Protein AF-A0A7S4MIX1-F1 (afdb_monomer_lite)

Foldseek 3Di:
DDPQQQQADPVGPSLLSFAKDWAAAQAFDKDKDKDADPDDPFAF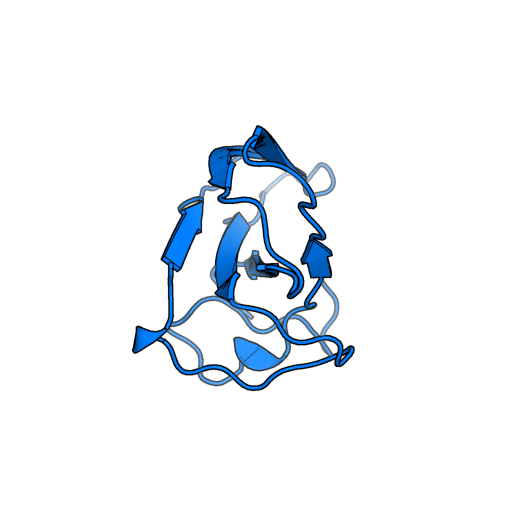FKKKFKAFAAPDRGDDDDPVRTPDMFGGDRDRMTMDIDGDHRDPTTMMMGMHTNGD

Sequence (100 aa):
WVPANAGGCFNYPTWRNNPQYLLFVEKTSQVEIFLQQPDSDIPLHIGFYIFYGNKQHKRVVAKEELIDKCPLDENTAVSKVVKFAGSSEPYMIVPCTFDP

pLDDT: mean 95.82, std 3.63, range [74.38, 98.69]

Organism: NCBI:txid1487602

InterPro domains:
  IPR022682 Peptidase C2, calpain, large subunit, domain III [PF01067] (4-100)
  IP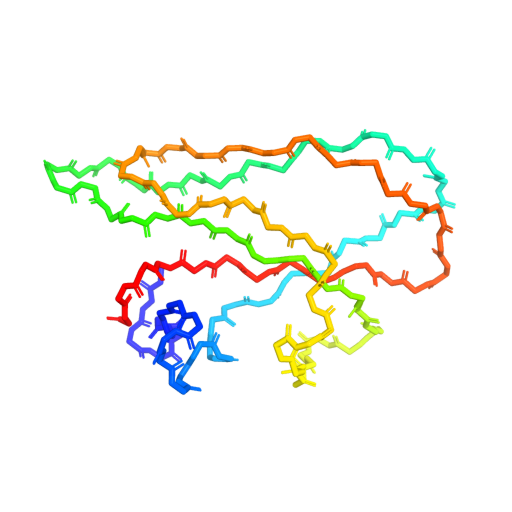R036213 Calpain large subunit, domain III superfamily [SSF49758] (1-100)

Structure (mmCIF, N/CA/C/O backbone):
data_AF-A0A7S4MIX1-F1
#
_entry.id   AF-A0A7S4MIX1-F1
#
loop_
_atom_site.group_PDB
_atom_site.id
_atom_site.type_symbol
_atom_site.label_atom_id
_atom_site.label_alt_id
_atom_site.label_comp_id
_atom_site.label_asym_id
_atom_site.label_entity_id
_atom_site.label_seq_id
_atom_site.pdbx_PDB_ins_code
_atom_site.Cartn_x
_atom_site.Cartn_y
_atom_site.Cartn_z
_atom_site.occupancy
_atom_site.B_iso_or_equiv
_atom_site.auth_seq_id
_atom_site.auth_comp_id
_atom_site.auth_asym_id
_atom_site.auth_atom_id
_atom_site.pdbx_PDB_model_num
ATOM 1 N N . TRP A 1 1 ? 10.973 -3.088 -3.211 1.00 95.88 1 TRP A N 1
ATOM 2 C CA . TRP A 1 1 ? 10.388 -4.352 -3.697 1.00 95.88 1 TRP A CA 1
ATOM 3 C C . TRP A 1 1 ? 11.490 -5.228 -4.274 1.00 95.88 1 TRP A C 1
ATOM 5 O O . TRP A 1 1 ? 12.485 -4.693 -4.742 1.00 95.88 1 TRP A O 1
ATOM 15 N N . VAL A 1 2 ? 11.354 -6.548 -4.183 1.00 94.88 2 VAL A N 1
ATOM 16 C CA . VAL A 1 2 ? 12.259 -7.560 -4.764 1.00 94.88 2 VAL A CA 1
ATOM 17 C C . VAL A 1 2 ? 11.407 -8.606 -5.494 1.00 94.88 2 VAL A C 1
ATOM 19 O O . VAL A 1 2 ? 10.218 -8.683 -5.189 1.00 94.88 2 VAL A O 1
ATOM 22 N N . PRO A 1 3 ? 11.956 -9.469 -6.372 1.00 94.62 3 PRO A N 1
ATOM 23 C CA . PRO A 1 3 ? 11.140 -10.380 -7.189 1.00 94.62 3 PRO A CA 1
ATOM 24 C C . PRO A 1 3 ? 10.116 -11.231 -6.414 1.00 94.62 3 PRO A C 1
ATOM 26 O O . PRO A 1 3 ? 9.057 -11.558 -6.932 1.00 94.62 3 PRO A O 1
ATOM 29 N N . ALA A 1 4 ? 10.394 -11.563 -5.149 1.00 95.81 4 ALA A N 1
ATOM 30 C CA . ALA A 1 4 ? 9.481 -12.335 -4.303 1.00 95.81 4 ALA A CA 1
ATOM 31 C C . ALA A 1 4 ? 8.254 -11.552 -3.783 1.00 95.81 4 ALA A C 1
ATOM 33 O O . ALA A 1 4 ? 7.277 -12.170 -3.362 1.00 95.81 4 ALA A O 1
ATOM 34 N N . ASN A 1 5 ? 8.301 -10.215 -3.754 1.00 96.62 5 ASN A N 1
ATOM 35 C CA . ASN A 1 5 ? 7.242 -9.363 -3.196 1.00 96.62 5 ASN A CA 1
ATOM 36 C C . ASN A 1 5 ? 6.882 -8.149 -4.065 1.00 96.62 5 ASN A C 1
ATOM 38 O O . ASN A 1 5 ? 6.159 -7.267 -3.610 1.00 96.62 5 ASN A O 1
ATOM 42 N N . ALA A 1 6 ? 7.378 -8.089 -5.294 1.00 97.69 6 ALA A N 1
ATOM 43 C CA . ALA A 1 6 ? 7.041 -7.062 -6.262 1.00 97.69 6 ALA A CA 1
ATOM 44 C C . ALA A 1 6 ? 5.781 -7.524 -7.018 1.00 97.69 6 ALA A C 1
ATOM 46 O O . ALA A 1 6 ? 5.814 -8.351 -7.923 1.00 97.69 6 ALA A O 1
ATOM 47 N N . GLY A 1 7 ? 4.619 -7.161 -6.465 1.00 97.81 7 GLY A N 1
ATOM 48 C CA . GLY A 1 7 ? 3.330 -7.722 -6.882 1.00 97.81 7 GLY A CA 1
ATOM 49 C C . GLY A 1 7 ? 2.611 -6.909 -7.954 1.00 97.81 7 GLY A C 1
ATOM 50 O O . GLY A 1 7 ? 1.669 -7.423 -8.560 1.00 97.81 7 GLY A O 1
ATOM 51 N N . GLY A 1 8 ? 3.020 -5.655 -8.148 1.00 98.06 8 GLY A N 1
ATOM 52 C CA . GLY A 1 8 ? 2.339 -4.684 -8.998 1.00 98.06 8 GLY A CA 1
ATOM 53 C C . GLY A 1 8 ? 1.006 -4.206 -8.418 1.00 98.06 8 GLY A C 1
ATOM 54 O O . GLY A 1 8 ? 0.614 -4.558 -7.298 1.00 98.06 8 GLY A O 1
ATOM 55 N N . CYS A 1 9 ? 0.303 -3.387 -9.191 1.00 97.75 9 CYS A N 1
ATOM 56 C CA . CYS A 1 9 ? -0.993 -2.831 -8.824 1.00 97.75 9 CYS A CA 1
ATOM 57 C C . CYS A 1 9 ? -2.138 -3.836 -9.045 1.00 97.75 9 CYS A C 1
ATOM 59 O O . CYS A 1 9 ? -1.946 -4.948 -9.534 1.00 97.75 9 CYS A O 1
ATOM 61 N N . PHE A 1 10 ? -3.375 -3.433 -8.747 1.00 96.75 10 PHE A N 1
ATOM 62 C CA . PHE A 1 10 ? -4.576 -4.263 -8.927 1.00 96.75 10 PHE A CA 1
ATOM 63 C C . PHE A 1 10 ? -4.755 -4.887 -10.320 1.00 96.75 10 PHE A C 1
ATOM 65 O O . PHE A 1 10 ? -5.495 -5.866 -10.433 1.00 96.75 10 PHE A O 1
ATOM 72 N N . ASN A 1 11 ? -4.121 -4.364 -11.368 1.00 97.25 11 ASN A N 1
ATOM 73 C CA . ASN A 1 11 ? -4.183 -4.954 -12.707 1.00 97.25 11 ASN A CA 1
ATOM 74 C C . ASN A 1 11 ? -3.515 -6.337 -12.775 1.00 97.25 11 ASN A C 1
ATOM 76 O O . ASN A 1 11 ? -3.851 -7.138 -13.644 1.00 97.25 11 ASN A O 1
ATOM 80 N N . TYR A 1 12 ? -2.639 -6.648 -11.819 1.00 97.44 12 TYR A N 1
ATOM 81 C CA . TYR A 1 12 ? -1.866 -7.879 -11.778 1.00 97.44 12 TYR A CA 1
ATOM 82 C C . TYR A 1 12 ? -2.368 -8.801 -10.665 1.00 97.44 12 TYR A C 1
ATOM 84 O O . TYR A 1 12 ? -2.420 -8.374 -9.515 1.00 97.44 12 TYR A O 1
ATOM 92 N N . PRO A 1 13 ? -2.698 -10.081 -10.926 1.00 95.25 13 PRO A N 1
ATOM 93 C CA . PRO A 1 13 ? -3.137 -11.026 -9.889 1.00 95.25 13 PRO A CA 1
ATOM 94 C C . PRO A 1 13 ? -2.161 -11.168 -8.707 1.00 95.25 13 PRO A C 1
ATOM 96 O O . PRO A 1 13 ? -2.576 -11.487 -7.590 1.00 95.25 13 PRO A O 1
ATOM 99 N N . THR A 1 14 ? -0.880 -10.887 -8.950 1.00 96.94 14 THR A N 1
ATOM 100 C CA . THR A 1 14 ? 0.233 -10.911 -7.996 1.00 96.94 14 THR A CA 1
ATOM 101 C C . THR A 1 14 ? 0.224 -9.771 -6.985 1.00 96.94 14 THR A C 1
ATOM 103 O O . THR A 1 14 ? 1.025 -9.813 -6.058 1.00 96.94 14 THR A O 1
ATOM 106 N N . TRP A 1 15 ? -0.677 -8.786 -7.080 1.00 97.25 15 TRP A N 1
ATOM 107 C CA . TRP A 1 15 ? -0.673 -7.603 -6.204 1.00 97.25 15 TRP A CA 1
ATOM 108 C C . TRP A 1 15 ? -0.724 -7.931 -4.703 1.00 97.25 15 TRP A C 1
ATOM 110 O O . TRP A 1 15 ? -0.263 -7.154 -3.870 1.00 97.25 15 TRP A O 1
ATOM 120 N N . ARG A 1 16 ? -1.237 -9.113 -4.342 1.00 95.38 16 ARG A N 1
ATOM 121 C CA . ARG A 1 16 ? -1.289 -9.629 -2.961 1.00 95.38 16 ARG A CA 1
ATOM 122 C C . ARG A 1 16 ? 0.055 -10.147 -2.433 1.00 95.38 16 ARG A C 1
ATOM 124 O O . ARG A 1 16 ? 0.159 -10.494 -1.256 1.00 95.38 16 ARG A O 1
ATOM 131 N N . ASN A 1 17 ? 1.068 -10.210 -3.291 1.00 96.38 17 ASN A N 1
ATOM 132 C CA . ASN A 1 17 ? 2.445 -10.521 -2.919 1.00 96.38 17 ASN A CA 1
ATOM 133 C C . ASN A 1 17 ? 3.188 -9.290 -2.402 1.00 96.38 17 ASN A C 1
ATOM 135 O O . ASN A 1 17 ? 4.215 -9.460 -1.746 1.00 96.38 17 ASN A O 1
ATOM 139 N N . ASN A 1 18 ? 2.663 -8.082 -2.649 1.00 97.88 18 ASN A N 1
ATOM 140 C CA . ASN A 1 18 ? 3.219 -6.869 -2.067 1.00 97.88 18 ASN A CA 1
ATOM 141 C C . ASN A 1 18 ? 3.261 -6.961 -0.532 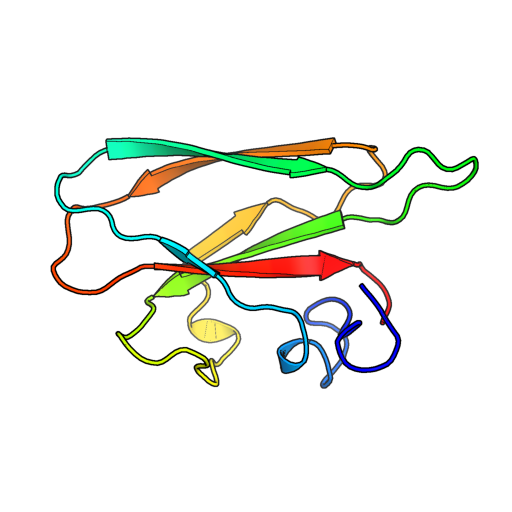1.00 97.88 18 ASN A C 1
ATOM 143 O O . ASN A 1 18 ? 2.410 -7.627 0.075 1.00 97.88 18 ASN A O 1
ATOM 147 N N . PRO A 1 19 ? 4.235 -6.292 0.109 1.00 97.12 19 PRO A N 1
ATOM 148 C CA . PRO A 1 19 ? 4.285 -6.185 1.560 1.00 97.12 19 PRO A CA 1
ATOM 149 C C . PRO A 1 19 ? 2.975 -5.648 2.147 1.00 97.12 19 PRO A C 1
ATOM 151 O O . PRO A 1 19 ? 2.272 -4.859 1.518 1.00 97.12 19 PRO A O 1
ATOM 154 N N . GLN A 1 20 ? 2.667 -6.057 3.374 1.00 97.06 20 GLN A N 1
ATOM 155 C CA . GLN A 1 20 ? 1.514 -5.572 4.126 1.00 97.06 20 GLN A CA 1
ATOM 156 C C . GLN A 1 20 ? 1.998 -5.023 5.464 1.00 97.06 20 GLN A C 1
ATOM 158 O O . GLN A 1 20 ? 2.783 -5.675 6.153 1.00 97.06 20 GLN A O 1
ATOM 163 N N . TYR A 1 21 ? 1.524 -3.836 5.826 1.00 96.88 21 TYR A N 1
ATOM 164 C CA . TYR A 1 21 ? 1.848 -3.171 7.084 1.00 96.88 21 TYR A CA 1
ATOM 165 C C . TYR A 1 21 ? 0.571 -2.944 7.884 1.00 96.88 21 TYR A C 1
ATOM 167 O O . TYR A 1 21 ? -0.430 -2.489 7.334 1.00 96.88 21 TYR A O 1
ATOM 175 N N . LEU A 1 22 ? 0.605 -3.247 9.181 1.00 96.94 22 LEU A N 1
ATOM 176 C CA . LEU A 1 22 ? -0.517 -2.996 10.081 1.00 96.94 22 LEU A CA 1
ATOM 177 C C . LEU A 1 22 ? -0.360 -1.629 10.750 1.00 96.94 22 LEU A C 1
ATOM 179 O O . LEU A 1 22 ? 0.676 -1.344 11.347 1.00 96.94 22 LEU A O 1
ATOM 183 N N . LEU A 1 23 ? -1.407 -0.810 10.679 1.00 96.44 23 LEU A N 1
ATOM 184 C CA . LEU A 1 23 ? -1.498 0.485 11.343 1.00 96.44 23 LEU A CA 1
ATOM 185 C C . LEU A 1 23 ? -2.540 0.408 12.463 1.00 96.44 23 LEU A C 1
ATOM 187 O O . LEU A 1 23 ? -3.739 0.293 12.203 1.00 96.44 23 LEU A O 1
ATOM 191 N N . PHE A 1 24 ? -2.083 0.488 13.710 1.00 96.81 24 PHE A N 1
ATOM 192 C CA . PHE A 1 24 ? -2.948 0.514 14.888 1.00 96.81 24 PHE A CA 1
ATOM 193 C C . PHE A 1 24 ? -3.328 1.956 15.221 1.00 96.81 24 PHE A C 1
ATOM 195 O O . PHE A 1 24 ? -2.461 2.804 15.423 1.00 96.81 24 PHE A O 1
ATOM 202 N N . VAL A 1 25 ? -4.631 2.230 15.280 1.00 96.81 25 VAL A N 1
ATOM 203 C CA . VAL A 1 25 ? -5.176 3.558 15.577 1.00 96.81 25 VAL A CA 1
ATOM 204 C C . VAL A 1 25 ? -6.142 3.420 16.746 1.00 96.81 25 VAL A C 1
ATOM 206 O O . VAL A 1 25 ? -7.298 3.054 16.564 1.00 96.81 25 VAL A O 1
ATOM 209 N N . GLU A 1 26 ? -5.674 3.701 17.961 1.00 95.94 26 GLU A N 1
ATOM 210 C CA . GLU A 1 26 ? -6.494 3.552 19.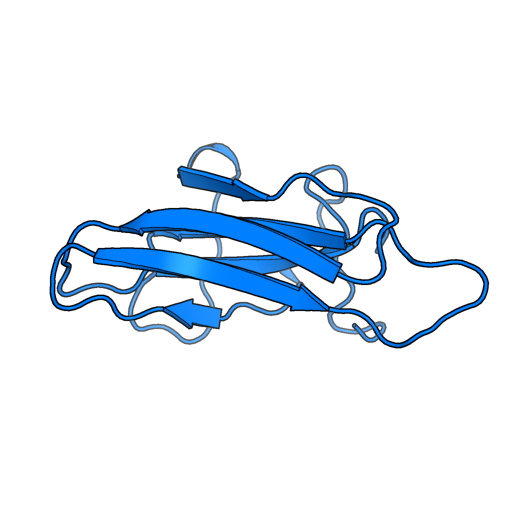175 1.00 95.94 26 GLU A CA 1
ATOM 211 C C . GLU A 1 26 ? -7.575 4.634 19.294 1.00 95.94 26 GLU A C 1
ATOM 213 O O . GLU A 1 26 ? -8.658 4.402 19.829 1.00 95.94 26 GLU A O 1
ATOM 218 N N . LYS A 1 27 ? -7.290 5.835 18.783 1.00 97.69 27 LYS A N 1
ATOM 219 C CA . LYS A 1 27 ? -8.189 6.992 18.819 1.00 97.69 27 LYS A CA 1
ATOM 220 C C . LYS A 1 27 ? -8.324 7.578 17.427 1.00 97.69 27 LYS A C 1
ATOM 222 O O . LYS A 1 27 ? -7.332 7.690 16.711 1.00 97.69 27 LYS A O 1
ATOM 227 N N . THR A 1 28 ? -9.538 7.993 17.069 1.00 98.38 28 THR A N 1
ATOM 228 C CA . THR A 1 28 ? -9.814 8.638 15.780 1.00 98.38 28 THR A CA 1
ATOM 229 C C . THR A 1 28 ? -8.849 9.793 15.539 1.00 98.38 28 THR A C 1
ATOM 231 O O . THR A 1 28 ? -8.816 10.734 16.329 1.00 98.38 28 THR A O 1
ATOM 234 N N . SER A 1 29 ? -8.078 9.711 14.457 1.00 97.75 29 SER A N 1
ATOM 235 C CA . SER A 1 29 ? -6.955 10.613 14.187 1.00 97.75 29 SER A CA 1
ATOM 236 C C . SER A 1 29 ? -6.806 10.873 12.688 1.00 97.75 29 SER A C 1
ATOM 238 O O . SER A 1 29 ? -7.175 10.037 11.862 1.00 97.75 29 SER A O 1
ATOM 240 N N . GLN A 1 30 ? -6.258 12.036 12.333 1.00 98.12 30 GLN A N 1
ATOM 241 C CA . GLN A 1 30 ? -5.722 12.274 10.992 1.00 98.12 30 GLN A CA 1
ATOM 242 C C . GLN A 1 30 ? -4.273 11.799 10.958 1.00 98.12 30 GLN A C 1
ATOM 244 O O . GLN A 1 30 ? -3.478 12.190 11.809 1.00 98.12 30 GLN A O 1
ATOM 249 N N . VAL A 1 31 ? -3.952 10.945 9.992 1.00 97.75 31 VAL A N 1
ATOM 250 C CA . VAL A 1 31 ? -2.614 10.383 9.806 1.00 97.75 31 VAL A CA 1
ATOM 251 C C . VAL A 1 31 ? -2.190 10.649 8.373 1.00 97.75 31 VAL A C 1
ATOM 253 O O . VAL A 1 31 ? -2.947 10.367 7.443 1.00 97.75 31 VAL A O 1
ATOM 256 N N . GLU A 1 32 ? -0.988 11.183 8.197 1.00 98.12 32 GLU A N 1
ATOM 257 C CA . GLU A 1 32 ? -0.346 11.249 6.891 1.00 98.12 32 GLU A CA 1
ATOM 258 C C . GLU A 1 32 ? 0.554 10.032 6.702 1.00 98.12 32 GLU A C 1
ATOM 260 O O . GLU A 1 32 ? 1.408 9.737 7.539 1.00 98.12 32 GLU A O 1
ATOM 265 N N . ILE A 1 33 ? 0.335 9.305 5.610 1.00 98.31 33 ILE A N 1
ATOM 266 C CA . ILE A 1 33 ? 1.157 8.160 5.228 1.00 98.31 33 ILE A CA 1
ATOM 267 C C . ILE A 1 33 ? 2.047 8.599 4.076 1.00 98.31 33 ILE A C 1
ATOM 269 O O . ILE A 1 33 ? 1.531 9.030 3.046 1.00 98.31 33 ILE A O 1
ATOM 273 N N . PHE A 1 34 ? 3.358 8.448 4.250 1.00 97.75 34 PHE A N 1
ATOM 274 C CA . PHE A 1 34 ? 4.371 8.703 3.231 1.00 97.75 34 PHE A CA 1
ATOM 275 C C . PHE A 1 34 ? 4.942 7.384 2.711 1.00 97.75 34 PHE A C 1
ATOM 277 O O . PHE A 1 34 ? 5.300 6.502 3.495 1.00 97.75 34 PHE A O 1
ATOM 284 N N . LEU A 1 35 ? 5.059 7.268 1.391 1.00 98.38 35 LEU A N 1
ATOM 285 C CA . LEU A 1 35 ? 5.796 6.208 0.715 1.00 98.38 35 LEU A CA 1
ATOM 286 C C . LEU A 1 35 ? 6.877 6.857 -0.142 1.00 98.38 35 LEU A C 1
ATOM 288 O O . LEU A 1 35 ? 6.574 7.700 -0.981 1.00 98.38 35 LEU A O 1
ATOM 292 N N . GLN A 1 36 ? 8.122 6.446 0.067 1.00 97.81 36 GLN A N 1
ATOM 293 C CA . GLN A 1 36 ? 9.277 6.951 -0.662 1.00 97.81 36 GLN A CA 1
ATOM 294 C C . GLN A 1 36 ? 10.045 5.784 -1.281 1.00 97.81 36 GLN A C 1
ATOM 296 O O . GLN A 1 36 ? 10.235 4.745 -0.643 1.00 97.81 36 GLN A O 1
ATOM 301 N N . GLN A 1 37 ? 10.480 5.966 -2.523 1.00 96.88 37 GLN A N 1
ATOM 302 C CA . GLN A 1 37 ? 11.401 5.072 -3.217 1.00 96.88 37 GLN A CA 1
ATOM 303 C C . GLN A 1 37 ? 12.821 5.663 -3.219 1.00 96.88 37 GLN A C 1
ATOM 305 O O . GLN A 1 37 ? 12.973 6.874 -3.055 1.00 96.88 37 GLN A O 1
ATOM 310 N N . PRO A 1 38 ? 13.871 4.833 -3.362 1.00 96.00 38 PRO A N 1
ATOM 311 C CA . PRO A 1 38 ? 15.223 5.336 -3.586 1.00 96.00 38 PRO A CA 1
ATOM 312 C C . PRO A 1 38 ? 15.291 6.223 -4.833 1.00 96.00 38 PRO A C 1
ATOM 314 O O . PRO A 1 38 ? 14.533 6.009 -5.781 1.00 96.00 38 PRO A O 1
ATOM 317 N N . ASP A 1 39 ? 16.227 7.171 -4.846 1.00 92.81 39 ASP A N 1
ATOM 318 C CA . ASP A 1 39 ? 16.478 7.999 -6.024 1.00 92.81 39 ASP A CA 1
ATOM 319 C C . ASP A 1 39 ? 16.896 7.126 -7.221 1.00 92.81 39 ASP A C 1
ATOM 321 O O . ASP A 1 39 ? 17.704 6.201 -7.091 1.00 92.81 39 ASP A O 1
ATOM 325 N N . SER A 1 40 ? 16.319 7.417 -8.386 1.00 91.19 40 SER A N 1
ATOM 326 C CA . SER A 1 40 ? 16.527 6.703 -9.648 1.00 91.19 40 SER A CA 1
ATOM 327 C C . SER A 1 40 ? 16.334 7.674 -10.811 1.00 91.19 40 SER A C 1
ATOM 329 O O . SER A 1 40 ? 15.485 8.560 -10.727 1.00 91.19 40 SER A O 1
ATOM 331 N N . ASP A 1 41 ? 17.066 7.476 -11.911 1.00 91.88 41 ASP A N 1
ATOM 332 C CA . ASP A 1 41 ? 16.878 8.251 -13.149 1.00 91.88 41 ASP A CA 1
ATOM 333 C C . ASP A 1 41 ? 15.473 8.058 -13.737 1.00 91.88 41 ASP A C 1
ATOM 335 O O . ASP A 1 41 ? 14.927 8.947 -14.387 1.00 91.88 41 ASP A O 1
ATOM 339 N N . ILE A 1 42 ? 14.892 6.877 -13.504 1.00 92.75 42 ILE A N 1
ATOM 340 C CA . ILE A 1 42 ? 13.529 6.529 -13.897 1.00 92.75 42 ILE A CA 1
ATOM 341 C C . ILE A 1 42 ? 12.818 6.034 -12.634 1.00 92.75 42 ILE A C 1
ATOM 343 O O . ILE A 1 42 ? 13.021 4.880 -12.231 1.00 92.75 42 ILE A O 1
ATOM 347 N N . PRO A 1 43 ? 12.059 6.901 -11.949 1.00 93.69 43 PRO A N 1
ATOM 348 C CA . PRO A 1 43 ? 11.278 6.497 -10.790 1.00 93.69 43 PRO A CA 1
ATOM 349 C C . PRO A 1 43 ? 10.146 5.554 -11.206 1.00 93.69 43 PRO A C 1
ATOM 351 O O . PRO A 1 43 ? 9.586 5.647 -12.299 1.00 93.69 43 PRO A O 1
ATOM 354 N N . LEU A 1 44 ? 9.801 4.620 -10.322 1.00 96.56 44 LEU A N 1
ATOM 355 C CA . LEU A 1 44 ? 8.644 3.757 -10.525 1.00 96.56 44 LEU A CA 1
ATOM 356 C C . LEU A 1 44 ? 7.369 4.530 -10.196 1.00 96.56 44 LEU A C 1
ATOM 358 O O . LEU A 1 44 ? 7.363 5.403 -9.332 1.00 96.56 44 LEU A O 1
ATOM 362 N N . HIS A 1 45 ? 6.256 4.133 -10.804 1.00 97.94 45 HIS A N 1
ATOM 363 C CA . HIS A 1 45 ? 4.948 4.599 -10.362 1.00 97.94 45 HIS A CA 1
ATOM 364 C C . HIS A 1 45 ? 4.603 3.921 -9.032 1.00 97.94 45 HIS A C 1
ATOM 366 O O . HIS A 1 45 ? 4.298 2.725 -9.018 1.00 97.94 45 HIS A O 1
ATOM 372 N N . ILE A 1 46 ? 4.660 4.656 -7.921 1.00 98.50 46 ILE A N 1
ATOM 373 C CA . ILE A 1 46 ? 4.442 4.127 -6.568 1.00 98.50 46 ILE A CA 1
ATOM 374 C C . ILE A 1 46 ? 3.154 4.662 -5.955 1.00 98.50 46 ILE A C 1
ATOM 376 O O . ILE A 1 46 ? 2.753 5.797 -6.184 1.00 98.50 46 ILE A O 1
ATOM 380 N N . GLY A 1 47 ? 2.509 3.832 -5.144 1.00 98.56 47 GLY A N 1
ATOM 381 C CA . GLY A 1 47 ? 1.320 4.195 -4.383 1.00 98.56 47 GLY A CA 1
ATOM 382 C C . GLY A 1 47 ? 1.013 3.149 -3.323 1.00 98.56 47 GLY A C 1
ATOM 383 O O . GLY A 1 47 ? 1.774 2.200 -3.111 1.00 98.56 47 GLY A O 1
ATOM 384 N N . PHE A 1 48 ? -0.115 3.304 -2.640 1.00 98.69 48 PHE A N 1
ATOM 385 C CA . PHE A 1 48 ? -0.521 2.345 -1.618 1.00 98.69 48 PHE A CA 1
ATOM 386 C C . PHE A 1 48 ? -2.033 2.222 -1.492 1.00 98.69 48 PHE A C 1
ATOM 388 O O . PHE A 1 48 ? -2.787 3.172 -1.715 1.00 98.69 48 PHE A O 1
ATOM 395 N N . TYR A 1 49 ? -2.461 1.035 -1.081 1.00 98.50 49 TYR A N 1
ATOM 396 C CA . TYR A 1 49 ? -3.849 0.708 -0.785 1.00 98.50 49 TYR A CA 1
ATOM 397 C C . TYR A 1 49 ? -4.078 0.612 0.717 1.00 98.50 49 TYR A C 1
ATOM 399 O O . TYR A 1 49 ? -3.187 0.199 1.460 1.00 98.50 49 TYR A O 1
ATOM 407 N N . ILE A 1 50 ? -5.289 0.954 1.146 1.00 98.12 50 ILE A N 1
ATOM 408 C CA . ILE A 1 50 ? -5.719 0.919 2.538 1.00 98.12 50 ILE A CA 1
ATOM 409 C C . ILE A 1 50 ? -6.931 0.000 2.650 1.00 98.12 50 ILE A C 1
ATOM 411 O O . ILE A 1 50 ? -7.940 0.189 1.971 1.00 98.12 50 ILE A O 1
ATOM 415 N N . PHE A 1 51 ? -6.837 -0.971 3.546 1.00 97.75 51 PHE A N 1
ATOM 416 C CA . PHE A 1 51 ? -7.897 -1.921 3.865 1.00 97.75 51 PHE A CA 1
ATOM 417 C C . PHE A 1 51 ? -8.117 -1.979 5.373 1.00 97.75 51 PHE A C 1
ATOM 419 O O . PHE A 1 51 ? -7.274 -1.539 6.159 1.00 97.75 51 PHE A O 1
ATOM 426 N N . TYR A 1 52 ? -9.214 -2.606 5.793 1.00 96.00 52 TYR A N 1
ATOM 427 C CA . TYR A 1 52 ? -9.312 -3.086 7.166 1.00 96.00 52 TYR A CA 1
ATOM 428 C C . TYR A 1 52 ? -8.324 -4.239 7.347 1.00 96.00 52 TYR A C 1
ATOM 430 O O . TYR A 1 52 ? -8.212 -5.129 6.499 1.00 96.00 52 TYR A O 1
ATOM 438 N N . GLY A 1 53 ? -7.557 -4.195 8.424 1.00 92.44 53 GLY A N 1
ATOM 439 C CA . GLY A 1 53 ? -6.649 -5.261 8.799 1.00 92.44 53 GLY A CA 1
ATOM 440 C C . GLY A 1 53 ? -7.324 -6.277 9.710 1.00 92.44 53 GLY A C 1
ATOM 441 O O . GLY A 1 53 ? -8.508 -6.210 10.031 1.00 92.44 53 GLY A O 1
ATOM 442 N N . ASN A 1 54 ? -6.518 -7.233 10.135 1.00 88.25 54 ASN A N 1
ATOM 443 C CA . ASN A 1 54 ? -6.756 -8.054 11.307 1.00 88.25 54 ASN A CA 1
ATOM 444 C C . ASN A 1 54 ? -5.407 -8.177 12.032 1.00 88.25 54 ASN A C 1
ATOM 446 O O . ASN A 1 54 ? -4.369 -7.776 11.504 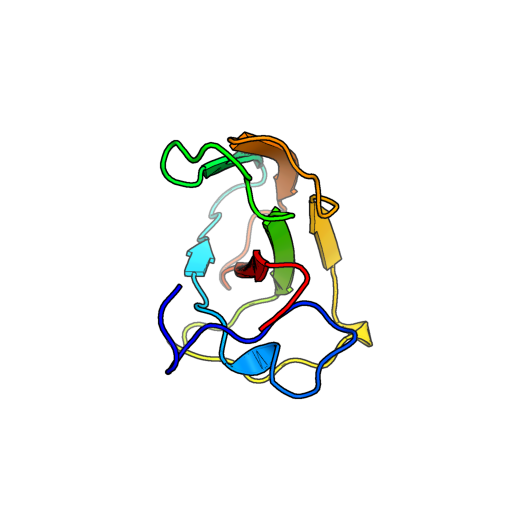1.00 88.25 54 ASN A O 1
ATOM 450 N N . LYS A 1 55 ? -5.382 -8.733 13.241 1.00 85.88 55 LYS A N 1
ATOM 451 C CA . LYS A 1 55 ? -4.125 -8.930 13.992 1.00 85.88 55 LYS A CA 1
ATOM 452 C C . LYS A 1 55 ? -3.184 -9.989 13.383 1.00 85.88 55 LYS A C 1
ATOM 454 O O . LYS A 1 55 ? -2.230 -10.396 14.038 1.00 85.88 55 LYS A O 1
ATOM 459 N N . GLN A 1 56 ? -3.438 -10.466 12.159 1.00 85.50 56 GLN A N 1
ATOM 460 C CA . GLN A 1 56 ? -2.566 -11.407 11.456 1.00 85.50 56 GLN A CA 1
ATOM 461 C C . GLN A 1 56 ? -1.520 -10.641 10.642 1.00 85.50 56 GLN A C 1
ATOM 463 O O . GLN A 1 56 ? -1.817 -9.624 10.024 1.00 85.50 56 GLN A O 1
ATOM 468 N N . HIS A 1 57 ? -0.298 -11.170 10.577 1.00 74.38 57 HIS A N 1
ATOM 469 C CA . HIS A 1 57 ? 0.800 -10.546 9.828 1.00 74.38 57 HIS A CA 1
ATOM 470 C C . HIS A 1 57 ? 0.555 -10.451 8.315 1.00 74.38 57 HIS A C 1
ATOM 472 O O . HIS A 1 57 ? 1.181 -9.630 7.649 1.00 74.38 57 HIS A O 1
ATOM 478 N N . LYS A 1 58 ? -0.318 -11.300 7.761 1.00 83.12 58 LYS A N 1
ATOM 479 C CA . LYS A 1 58 ? -0.695 -11.278 6.349 1.00 83.12 58 LYS A CA 1
ATOM 480 C C . LYS A 1 58 ? -2.164 -11.649 6.201 1.00 83.12 58 LYS A C 1
ATOM 482 O O . LYS A 1 58 ? -2.591 -12.686 6.704 1.00 83.12 58 LYS A O 1
ATOM 487 N N . ARG A 1 59 ? -2.911 -10.829 5.468 1.00 88.88 59 ARG A N 1
ATOM 488 C CA . ARG A 1 59 ? -4.331 -11.012 5.165 1.00 88.88 59 ARG A CA 1
ATOM 489 C C . ARG A 1 59 ? -4.534 -11.044 3.652 1.00 88.88 59 ARG A C 1
ATOM 491 O O . ARG A 1 59 ? -4.043 -10.187 2.919 1.00 88.88 59 ARG A O 1
ATOM 498 N N . VAL A 1 60 ? -5.279 -12.031 3.166 1.00 90.94 60 VAL A N 1
ATOM 499 C CA . VAL A 1 60 ? -5.758 -12.044 1.777 1.00 90.94 60 VAL A CA 1
ATOM 500 C C . VAL A 1 60 ? -7.039 -11.218 1.724 1.00 90.94 60 VAL A C 1
ATOM 502 O O . VAL A 1 60 ? -7.982 -11.513 2.450 1.00 90.94 60 VAL A O 1
ATOM 505 N N . VAL A 1 61 ? -7.059 -10.181 0.887 1.00 91.88 61 VAL A N 1
ATOM 506 C CA . VAL A 1 61 ? -8.177 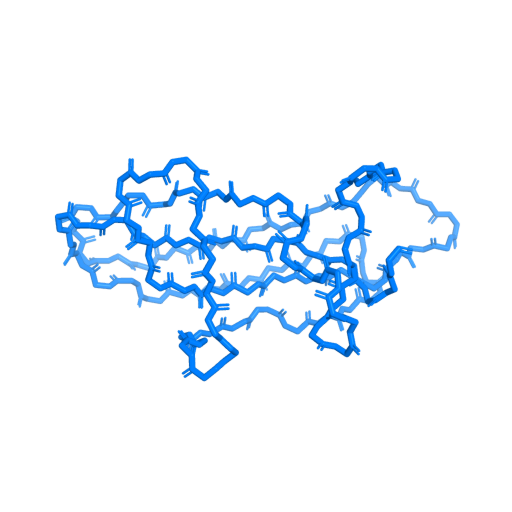-9.229 0.769 1.00 91.88 61 VAL A CA 1
ATOM 507 C C . VAL A 1 61 ? -8.725 -9.174 -0.652 1.00 91.88 61 VAL A C 1
ATOM 509 O O . VAL A 1 61 ? -7.982 -9.386 -1.618 1.00 91.88 61 VAL A O 1
ATOM 512 N N . ALA A 1 62 ? -10.019 -8.909 -0.802 1.00 93.75 62 ALA A N 1
ATOM 513 C CA . ALA A 1 62 ? -10.652 -8.629 -2.088 1.00 93.75 62 ALA A CA 1
ATOM 514 C C . ALA A 1 62 ? -10.465 -7.150 -2.488 1.00 93.75 62 ALA A C 1
ATOM 516 O O . ALA A 1 62 ? -10.173 -6.305 -1.643 1.00 93.75 62 ALA A O 1
ATOM 517 N N . LYS A 1 63 ? -10.588 -6.818 -3.782 1.00 93.94 63 LYS A N 1
ATOM 518 C CA . LYS A 1 63 ? -10.406 -5.423 -4.248 1.00 93.94 63 LYS A CA 1
ATOM 519 C C . LYS A 1 63 ? -11.545 -4.526 -3.767 1.00 93.94 63 LYS A C 1
ATOM 521 O O . LYS A 1 63 ? -11.348 -3.344 -3.524 1.00 93.94 63 LYS A O 1
ATOM 526 N N . GLU A 1 64 ? -12.719 -5.120 -3.622 1.00 95.88 64 GLU A N 1
ATOM 527 C CA . GLU A 1 64 ? -13.976 -4.512 -3.202 1.00 95.88 64 GLU A CA 1
ATOM 528 C C . GLU A 1 64 ? -13.928 -4.068 -1.732 1.00 95.88 64 GLU A C 1
ATOM 530 O O . GLU A 1 64 ? -14.729 -3.243 -1.309 1.00 95.88 64 GLU A O 1
ATOM 535 N N . GLU A 1 65 ? -12.964 -4.581 -0.961 1.00 95.81 65 GLU A N 1
ATOM 536 C CA . GLU A 1 65 ? -12.711 -4.185 0.427 1.00 95.81 65 GLU A CA 1
ATOM 537 C C . GLU A 1 65 ? -11.822 -2.936 0.553 1.00 95.81 65 GLU A C 1
ATOM 539 O O . GLU A 1 65 ? -11.481 -2.540 1.671 1.00 95.81 65 GLU A O 1
ATOM 544 N N . LEU A 1 66 ? -11.389 -2.343 -0.567 1.00 97.38 66 LEU A N 1
ATOM 545 C CA . LEU A 1 66 ? -10.569 -1.135 -0.564 1.00 97.38 66 LEU A CA 1
ATOM 546 C C . LEU A 1 66 ? -11.318 -0.005 0.149 1.00 97.38 66 LEU A C 1
ATOM 548 O O . LEU A 1 66 ? -12.372 0.435 -0.304 1.00 97.38 66 LEU A O 1
ATOM 552 N N . ILE A 1 67 ? -10.732 0.495 1.234 1.00 97.19 67 ILE A N 1
ATOM 553 C CA . ILE A 1 67 ? -11.243 1.674 1.937 1.00 97.19 67 ILE A CA 1
ATOM 554 C C . ILE A 1 67 ? -10.837 2.922 1.165 1.00 97.19 67 ILE A C 1
ATOM 556 O O . ILE A 1 67 ? -11.659 3.786 0.876 1.00 97.19 67 ILE A O 1
ATOM 560 N N . ASP A 1 68 ? -9.540 3.024 0.876 1.00 97.94 68 ASP A N 1
ATOM 561 C CA . ASP A 1 68 ? -8.953 4.189 0.236 1.00 97.94 68 ASP A CA 1
ATOM 562 C C . ASP A 1 68 ? -7.582 3.856 -0.379 1.00 97.94 68 ASP A C 1
ATOM 564 O O . ASP A 1 68 ? -7.014 2.791 -0.136 1.00 97.94 68 ASP A O 1
ATOM 568 N N . LYS A 1 69 ? -7.031 4.765 -1.184 1.00 98.12 69 LYS A N 1
ATOM 569 C CA . LYS A 1 69 ? -5.703 4.638 -1.791 1.00 98.12 69 LYS A CA 1
ATOM 570 C C . LYS A 1 69 ? -4.991 5.975 -1.951 1.00 98.12 69 LYS A C 1
ATOM 572 O O . LYS A 1 69 ? -5.629 7.006 -2.181 1.00 98.12 69 LYS A O 1
ATOM 577 N N . CYS A 1 70 ? -3.665 5.932 -1.939 1.00 98.19 70 CYS A N 1
ATOM 578 C CA . CYS A 1 70 ? -2.848 6.930 -2.618 1.00 98.19 70 CYS A CA 1
ATOM 579 C C . CYS A 1 70 ? -2.672 6.477 -4.081 1.00 98.19 70 CYS A C 1
ATOM 581 O O . CYS A 1 70 ? -2.249 5.335 -4.298 1.00 98.19 70 CYS A O 1
ATOM 583 N N . PRO A 1 71 ? -3.082 7.288 -5.079 1.00 96.62 71 PRO A N 1
ATOM 584 C CA . PRO A 1 71 ? -2.873 6.970 -6.490 1.00 96.62 71 PRO A CA 1
ATOM 585 C C . PRO A 1 71 ? -1.402 6.695 -6.801 1.00 96.62 71 PRO A C 1
ATOM 587 O O . PRO A 1 71 ? -0.519 7.209 -6.124 1.00 96.62 71 PRO A O 1
ATOM 590 N N . LEU A 1 72 ? -1.164 5.872 -7.822 1.00 95.69 72 LEU A N 1
ATOM 591 C CA . LEU A 1 72 ? 0.191 5.573 -8.256 1.00 95.69 72 LEU A CA 1
ATOM 592 C C . LEU A 1 72 ? 0.712 6.718 -9.118 1.00 95.69 72 LEU A C 1
ATOM 594 O O . LEU A 1 72 ? 0.043 7.105 -10.076 1.00 95.69 72 LEU A O 1
ATOM 598 N N . ASP A 1 73 ? 1.892 7.218 -8.781 1.00 95.38 73 ASP A N 1
ATOM 599 C CA . ASP A 1 73 ? 2.506 8.387 -9.403 1.00 95.38 73 ASP A CA 1
ATOM 600 C C . ASP A 1 73 ? 4.023 8.170 -9.546 1.00 95.38 73 ASP A C 1
ATOM 602 O O . ASP A 1 73 ? 4.609 7.413 -8.772 1.00 95.38 73 ASP A O 1
ATOM 606 N N . GLU A 1 74 ? 4.642 8.790 -10.552 1.00 92.31 74 GLU A N 1
ATOM 607 C CA . GLU A 1 74 ? 6.074 8.669 -10.873 1.00 92.31 74 GLU A CA 1
ATOM 608 C C . GLU A 1 74 ? 6.984 9.529 -9.976 1.00 92.31 74 GLU A C 1
ATOM 610 O O . GLU A 1 74 ? 8.189 9.601 -10.186 1.00 92.31 74 GLU A O 1
ATOM 615 N N . ASN A 1 75 ? 6.447 10.173 -8.942 1.00 93.38 75 ASN A N 1
ATOM 616 C CA . ASN A 1 75 ? 7.252 10.892 -7.961 1.00 93.38 75 ASN A CA 1
ATOM 617 C C . ASN A 1 75 ? 8.098 9.958 -7.070 1.00 93.38 75 ASN A C 1
ATOM 619 O O . ASN A 1 75 ? 7.688 8.864 -6.673 1.00 93.38 75 ASN A O 1
ATOM 623 N N . THR A 1 76 ? 9.271 10.437 -6.641 1.00 94.69 76 THR A N 1
ATOM 624 C CA . THR A 1 76 ? 10.131 9.740 -5.662 1.00 94.69 76 THR A CA 1
ATOM 625 C C . THR A 1 76 ? 9.439 9.539 -4.309 1.00 94.69 76 THR A C 1
ATOM 627 O O . THR A 1 76 ? 9.753 8.603 -3.571 1.00 94.69 76 THR A O 1
ATOM 630 N N . ALA A 1 77 ? 8.474 10.395 -3.975 1.00 96.50 77 ALA A N 1
ATOM 631 C CA . ALA A 1 77 ? 7.654 10.260 -2.785 1.00 96.50 77 ALA A CA 1
ATOM 632 C C . ALA A 1 77 ? 6.193 10.598 -3.085 1.00 96.50 77 ALA A C 1
ATOM 634 O O . ALA A 1 77 ? 5.895 11.560 -3.790 1.00 96.50 77 ALA A O 1
ATOM 635 N N . VAL A 1 78 ? 5.289 9.829 -2.486 1.00 97.94 78 VAL A N 1
ATOM 636 C CA . VAL A 1 78 ? 3.846 10.073 -2.509 1.00 97.94 78 VAL A CA 1
ATOM 637 C C . VAL A 1 78 ? 3.309 10.051 -1.085 1.00 97.94 78 VAL A C 1
ATOM 639 O O . VAL A 1 78 ? 3.778 9.278 -0.242 1.00 97.94 78 VAL A O 1
ATOM 642 N N . SER A 1 79 ? 2.318 10.891 -0.797 1.00 98.31 79 SER A N 1
ATOM 643 C CA . SER A 1 79 ? 1.661 10.901 0.507 1.00 98.31 79 SER A CA 1
ATOM 644 C C . SER A 1 79 ? 0.147 10.989 0.397 1.00 98.31 79 SER A C 1
ATOM 646 O O . SER A 1 79 ? -0.423 11.348 -0.638 1.00 98.31 79 SER A O 1
ATOM 648 N N . LYS A 1 80 ? -0.530 10.604 1.479 1.00 98.38 80 LYS A N 1
ATOM 649 C CA . LYS A 1 80 ? -1.959 10.856 1.646 1.00 98.38 80 LYS A CA 1
ATOM 650 C C . LYS A 1 80 ? -2.306 11.053 3.112 1.00 98.38 80 LYS A C 1
ATOM 652 O O . LYS A 1 80 ? -1.965 10.220 3.951 1.00 98.38 80 LYS A O 1
ATOM 657 N N . VAL A 1 81 ? -3.057 12.115 3.394 1.00 98.38 81 VAL A N 1
ATOM 658 C CA . VAL A 1 81 ? -3.708 12.330 4.689 1.00 98.38 81 VAL A CA 1
ATOM 659 C C . VAL A 1 81 ? -5.033 11.576 4.712 1.00 98.38 81 VAL A C 1
ATOM 661 O O . VAL A 1 81 ? -5.897 11.797 3.863 1.00 98.38 81 VAL A O 1
ATOM 664 N N . VAL A 1 82 ? -5.209 10.702 5.699 1.00 98.06 82 VAL A N 1
ATOM 665 C CA . VAL A 1 82 ? -6.422 9.900 5.884 1.00 98.06 82 VAL A CA 1
ATOM 666 C C . VAL A 1 82 ? -6.924 10.066 7.313 1.00 98.06 82 VAL A C 1
ATOM 668 O O . VAL A 1 82 ? -6.155 10.047 8.275 1.00 98.06 82 VAL A O 1
ATOM 671 N N . LYS A 1 83 ? -8.240 10.243 7.464 1.00 98.12 83 LYS A N 1
ATOM 672 C CA . LYS A 1 83 ? -8.891 10.230 8.775 1.00 98.12 83 LYS A CA 1
ATOM 673 C C . LYS A 1 83 ? -9.264 8.794 9.125 1.00 98.12 83 LYS A C 1
ATOM 675 O O . LYS A 1 83 ? -10.229 8.258 8.588 1.00 98.12 83 LYS A O 1
ATOM 680 N N . PHE A 1 84 ? -8.526 8.197 10.050 1.00 98.00 84 PHE A N 1
ATOM 681 C CA . PHE A 1 84 ? -8.807 6.860 10.556 1.00 98.00 84 PHE A CA 1
ATOM 682 C C . PHE A 1 84 ? -9.712 6.936 11.780 1.00 98.00 84 PHE A C 1
ATOM 684 O O . PHE A 1 84 ? -9.471 7.734 12.688 1.00 98.00 84 PHE A O 1
ATOM 691 N N . ALA A 1 85 ? -10.744 6.096 11.823 1.00 97.75 85 ALA A N 1
ATOM 692 C CA . ALA A 1 85 ? -11.518 5.883 13.039 1.00 97.75 85 ALA A CA 1
ATOM 693 C C . ALA A 1 85 ? -10.705 5.040 14.032 1.00 97.75 85 ALA A C 1
ATOM 695 O O . ALA A 1 85 ? -10.023 4.097 13.621 1.00 97.75 85 ALA A O 1
ATOM 696 N N . GLY A 1 86 ? -10.796 5.374 15.322 1.00 97.12 86 GLY A N 1
ATOM 697 C CA . GLY A 1 86 ? -10.224 4.556 16.389 1.00 97.12 86 GLY A CA 1
ATOM 698 C C . GLY A 1 86 ? -10.853 3.162 16.403 1.00 97.12 86 GLY A C 1
ATOM 699 O O . GLY A 1 86 ? -12.070 3.040 16.264 1.00 97.12 86 GLY A O 1
ATOM 700 N N . SER A 1 87 ? -10.035 2.120 16.534 1.00 94.50 87 SER A N 1
ATOM 701 C CA . SER A 1 87 ? -10.467 0.726 16.402 1.00 94.50 87 SER A CA 1
ATOM 702 C C . SER A 1 87 ? -9.588 -0.215 17.229 1.00 94.50 87 SER A C 1
ATOM 704 O O . SER A 1 87 ? -8.389 0.010 17.385 1.00 94.50 87 SER A O 1
ATOM 706 N N . SER A 1 88 ? -10.177 -1.304 17.733 1.00 94.12 88 SER A N 1
ATOM 707 C CA . SER A 1 88 ? -9.429 -2.411 18.351 1.00 94.12 88 SER A CA 1
ATOM 708 C C . SER A 1 88 ? -8.730 -3.314 17.325 1.00 94.12 88 SER A C 1
ATOM 710 O O . SER A 1 88 ? -7.862 -4.107 17.695 1.00 94.12 88 SER A O 1
ATOM 712 N N . GLU A 1 89 ? -9.124 -3.206 16.055 1.00 95.12 89 GLU A N 1
ATOM 713 C CA . GLU A 1 89 ? -8.508 -3.877 14.911 1.00 95.12 89 GLU A CA 1
ATOM 714 C C . GLU A 1 89 ? -7.702 -2.880 14.063 1.00 95.12 89 GLU A C 1
ATOM 716 O O . GLU A 1 89 ? -8.138 -1.735 13.897 1.00 95.12 89 GLU A O 1
ATOM 721 N N . PRO A 1 90 ? -6.538 -3.286 13.522 1.00 96.75 90 PRO A N 1
ATOM 722 C CA . PRO A 1 90 ? -5.684 -2.400 12.741 1.00 96.75 90 PRO A CA 1
ATOM 723 C C . PRO A 1 90 ? -6.253 -2.133 11.343 1.00 96.75 90 PRO A C 1
ATOM 725 O O . PRO A 1 90 ? -7.082 -2.881 10.827 1.00 96.75 90 PRO A O 1
ATOM 728 N N . TYR A 1 91 ? -5.725 -1.108 10.684 1.00 97.25 91 TYR A N 1
ATOM 729 C CA . TYR A 1 91 ? -5.791 -0.965 9.231 1.00 97.25 91 TYR A CA 1
ATOM 730 C C . TYR A 1 91 ? -4.617 -1.703 8.590 1.00 97.25 91 TYR A C 1
ATOM 732 O O . TYR A 1 91 ? -3.587 -1.920 9.226 1.00 97.25 91 TYR A O 1
ATOM 740 N N . MET A 1 92 ? -4.758 -2.074 7.323 1.00 97.44 92 MET A N 1
ATOM 741 C CA . MET A 1 92 ? -3.697 -2.687 6.535 1.00 97.44 92 MET A CA 1
ATOM 742 C C . MET A 1 92 ? -3.320 -1.776 5.373 1.00 97.44 92 MET A C 1
ATOM 744 O O . MET A 1 92 ? -4.172 -1.414 4.562 1.00 97.44 92 MET A O 1
ATOM 748 N N . ILE A 1 93 ? -2.035 -1.448 5.281 1.00 98.06 93 ILE A N 1
ATOM 749 C CA . ILE A 1 93 ? -1.447 -0.644 4.214 1.00 98.06 93 ILE A CA 1
ATOM 750 C C . ILE A 1 93 ? -0.646 -1.564 3.295 1.00 98.06 93 ILE A C 1
ATOM 752 O O . ILE A 1 93 ? 0.216 -2.314 3.758 1.00 98.06 93 ILE A O 1
ATOM 756 N N . VAL A 1 94 ? -0.929 -1.509 1.995 1.00 98.12 94 VAL A N 1
ATOM 757 C CA . VAL A 1 94 ? -0.259 -2.320 0.970 1.00 98.12 94 VAL A CA 1
ATOM 758 C C . VAL A 1 94 ? 0.430 -1.385 -0.022 1.00 98.12 94 VAL A C 1
ATOM 760 O O . VAL A 1 94 ? -0.234 -0.903 -0.944 1.00 98.12 94 VAL A O 1
ATOM 763 N N . PRO A 1 95 ? 1.725 -1.073 0.164 1.00 98.38 95 PRO A N 1
ATOM 764 C CA . PRO A 1 95 ? 2.487 -0.309 -0.812 1.00 98.38 95 PRO A CA 1
ATOM 765 C C . PRO A 1 95 ? 2.798 -1.166 -2.040 1.00 98.38 95 PRO A C 1
ATOM 767 O O . PRO A 1 95 ? 3.178 -2.333 -1.931 1.00 98.38 95 PRO A O 1
ATOM 770 N N . CYS A 1 96 ? 2.670 -0.573 -3.219 1.00 98.44 96 CYS A N 1
ATOM 771 C CA . CYS A 1 96 ? 2.895 -1.251 -4.488 1.00 98.44 96 CYS A CA 1
ATOM 772 C C . CYS A 1 96 ? 3.482 -0.304 -5.534 1.00 98.44 96 CYS A C 1
ATOM 774 O O . CYS A 1 96 ? 3.320 0.916 -5.458 1.00 98.44 96 CYS A O 1
ATOM 776 N N . THR A 1 97 ? 4.111 -0.904 -6.531 1.00 98.31 97 THR A N 1
ATOM 777 C CA . THR A 1 97 ? 4.442 -0.297 -7.819 1.00 98.31 97 THR A CA 1
ATOM 778 C C . THR A 1 97 ? 3.304 -0.527 -8.817 1.00 98.31 97 THR A C 1
ATOM 780 O O . THR A 1 97 ? 2.408 -1.341 -8.565 1.00 98.31 97 THR A O 1
ATOM 783 N N . PHE A 1 98 ? 3.309 0.182 -9.950 1.00 97.75 98 PHE A N 1
ATOM 784 C CA . PHE A 1 98 ? 2.340 -0.069 -11.020 1.00 97.75 98 PHE A CA 1
ATOM 785 C C . PHE A 1 98 ? 2.544 -1.462 -11.610 1.00 97.75 98 PHE A C 1
ATOM 787 O O . PHE A 1 98 ? 1.624 -2.281 -11.546 1.00 97.75 98 PHE A O 1
ATOM 794 N N . ASP A 1 99 ? 3.759 -1.744 -12.074 1.00 96.81 99 ASP A N 1
ATOM 795 C CA . ASP A 1 99 ? 4.164 -3.049 -12.591 1.00 96.81 99 ASP A CA 1
ATOM 796 C C . ASP A 1 99 ? 4.767 -3.941 -11.490 1.00 96.81 99 ASP A C 1
ATOM 798 O O . ASP A 1 99 ? 5.292 -3.406 -10.507 1.00 96.81 99 ASP A O 1
ATOM 802 N N . PRO A 1 100 ? 4.655 -5.280 -11.600 1.00 95.19 100 PRO A N 1
ATOM 803 C CA . PRO A 1 100 ? 5.325 -6.231 -10.717 1.00 95.19 100 PRO A CA 1
ATOM 804 C C . PRO A 1 100 ? 6.846 -6.159 -10.815 1.00 95.19 100 PRO A C 1
ATOM 806 O O . PRO A 1 100 ? 7.382 -5.983 -11.929 1.00 95.19 100 PRO A O 1
#

Secondary structure (DSSP, 8-state):
--TTT---STTSGGGGGS--EEE--SS-EEEEEEEEPPP-SS---EEEEEEE--SSS-----GGG--EEEEEESSSEEEEEEEEPP-SS-EEEEEEES--

Radius of gyration: 13.44 Å; chains: 1; bounding box: 31×25×33 Å